Protein AF-A0A2H9M908-F1 (afdb_monomer_lite)

Radius of gyration: 11.43 Å; chains: 1; bounding box: 24×23×30 Å

Foldseek 3Di:
DPLVVLLLLLLVLVVVDDVVSVVVCVPDDPVSNVSNVVSNVVCPDDDPVNSVVSVVVVVVVVVD

Secondary structure (DSSP, 8-state):
--HHHHHHHHHHHHHH-HHHHHHHHTTS-HHHHHHHHHHHHH-----HHHHHHHHHHHHHHH--

pLDDT: mean 90.96, std 7.23, range [54.31, 97.12]

Structure (mmCIF, N/CA/C/O backbone):
data_AF-A0A2H9M908-F1
#
_entry.id   AF-A0A2H9M908-F1
#
loop_
_atom_site.group_PDB
_atom_site.id
_atom_site.type_symbol
_atom_site.label_atom_id
_atom_site.label_alt_id
_atom_site.label_comp_id
_atom_site.label_asym_id
_atom_site.label_entity_id
_atom_site.label_seq_id
_atom_site.pdbx_PDB_ins_code
_atom_site.Cartn_x
_atom_site.Cartn_y
_atom_site.Cartn_z
_atom_site.occupancy
_atom_site.B_iso_or_equiv
_atom_site.auth_seq_id
_atom_site.auth_comp_id
_atom_site.auth_asym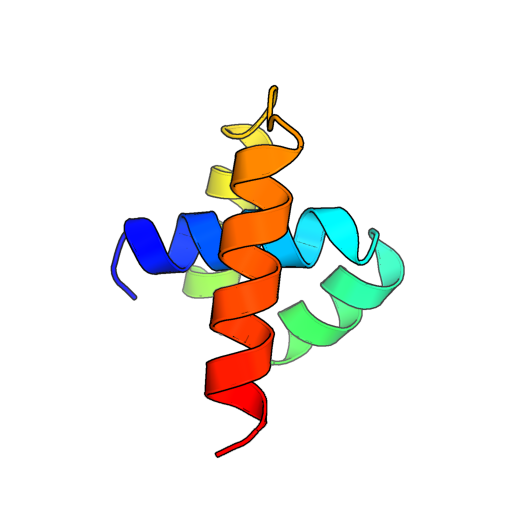_id
_atom_site.auth_atom_id
_atom_site.pdbx_PDB_model_num
ATOM 1 N N . MET A 1 1 ? 11.461 2.752 4.844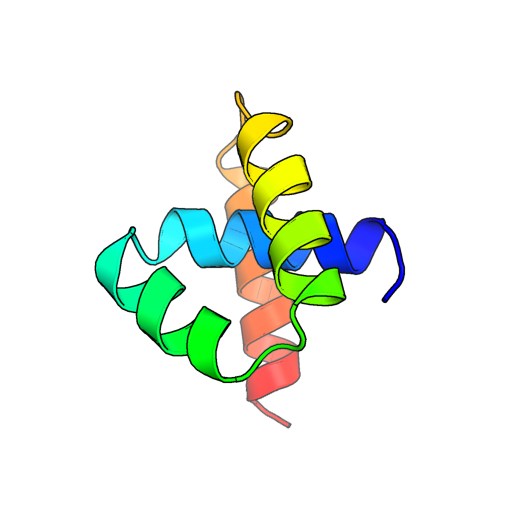 1.00 61.38 1 MET A N 1
ATOM 2 C CA . MET A 1 1 ? 10.540 3.122 3.746 1.00 61.38 1 MET A CA 1
ATOM 3 C C . MET A 1 1 ? 10.727 4.582 3.371 1.00 61.38 1 MET A C 1
ATOM 5 O O . MET A 1 1 ? 10.644 5.426 4.261 1.00 61.38 1 MET A O 1
ATOM 9 N N . SER A 1 2 ? 10.977 4.861 2.091 1.00 85.69 2 SER A N 1
ATOM 10 C CA . SER A 1 2 ? 10.833 6.204 1.514 1.00 85.69 2 SER A CA 1
ATOM 11 C C . SER A 1 2 ? 9.349 6.524 1.298 1.00 85.69 2 SER A C 1
ATOM 13 O O . SER A 1 2 ? 8.542 5.604 1.150 1.00 85.69 2 SER A O 1
ATOM 15 N N . ASP A 1 3 ? 8.985 7.807 1.245 1.00 85.00 3 ASP A N 1
ATOM 16 C CA . ASP A 1 3 ? 7.597 8.228 0.990 1.00 85.00 3 ASP A CA 1
ATOM 17 C C . ASP A 1 3 ? 7.089 7.732 -0.375 1.00 85.00 3 ASP A C 1
ATOM 19 O O . ASP A 1 3 ? 5.930 7.345 -0.512 1.00 85.00 3 ASP A O 1
ATOM 23 N N . ALA A 1 4 ? 7.983 7.636 -1.365 1.00 88.00 4 ALA A N 1
ATOM 24 C CA . ALA A 1 4 ? 7.683 7.024 -2.657 1.00 88.00 4 ALA A CA 1
ATOM 25 C C . ALA A 1 4 ? 7.284 5.544 -2.516 1.00 88.00 4 ALA A C 1
ATOM 27 O O . ALA A 1 4 ? 6.290 5.126 -3.100 1.00 88.00 4 ALA A O 1
ATOM 28 N N . GLY A 1 5 ? 8.009 4.766 -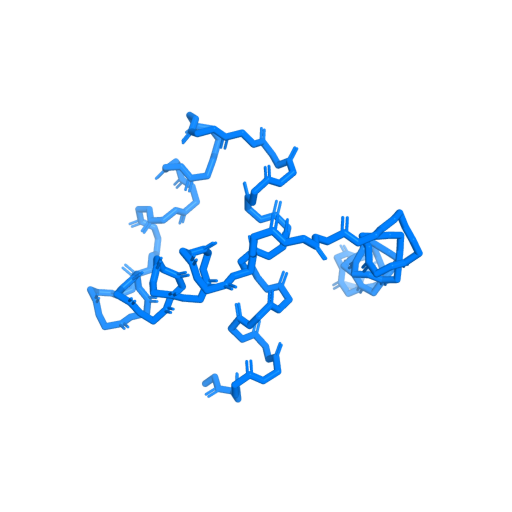1.705 1.00 92.38 5 GLY A N 1
ATOM 29 C CA . GLY A 1 5 ? 7.670 3.366 -1.440 1.00 92.38 5 GLY A CA 1
ATOM 30 C C . GLY A 1 5 ? 6.324 3.217 -0.730 1.00 92.38 5 GLY A C 1
ATOM 31 O O . GLY A 1 5 ? 5.523 2.382 -1.125 1.00 92.38 5 GLY A O 1
ATOM 32 N N . VAL A 1 6 ? 6.031 4.077 0.256 1.00 94.75 6 VAL A N 1
ATOM 33 C CA . VAL A 1 6 ? 4.728 4.085 0.949 1.00 94.75 6 VAL A CA 1
ATOM 34 C C . VAL A 1 6 ? 3.587 4.344 -0.036 1.00 94.75 6 VAL A C 1
ATOM 36 O O . VAL A 1 6 ? 2.588 3.628 -0.007 1.00 94.75 6 VAL A O 1
ATOM 39 N N . ASN A 1 7 ? 3.738 5.329 -0.925 1.00 94.12 7 ASN A N 1
ATOM 40 C CA . ASN A 1 7 ? 2.712 5.652 -1.915 1.00 94.12 7 ASN A CA 1
ATOM 41 C C . ASN A 1 7 ? 2.497 4.504 -2.906 1.00 94.12 7 ASN A C 1
ATOM 43 O O . ASN A 1 7 ? 1.355 4.155 -3.187 1.00 94.12 7 ASN A O 1
ATOM 47 N N . LYS A 1 8 ? 3.571 3.873 -3.390 1.00 93.94 8 LYS A N 1
ATOM 48 C CA . LYS A 1 8 ? 3.484 2.713 -4.290 1.00 93.94 8 LYS A CA 1
ATOM 49 C C . LYS A 1 8 ? 2.806 1.519 -3.612 1.00 93.94 8 LYS A C 1
ATOM 51 O O . LYS A 1 8 ? 1.888 0.938 -4.182 1.00 93.94 8 LYS A O 1
ATOM 56 N N . SER A 1 9 ? 3.169 1.211 -2.364 1.00 94.44 9 SER A N 1
ATOM 57 C CA . SER A 1 9 ? 2.493 0.171 -1.576 1.00 94.44 9 SER A CA 1
ATOM 58 C C . SER A 1 9 ? 1.015 0.490 -1.351 1.00 94.44 9 SER A C 1
ATOM 60 O O . SER A 1 9 ? 0.181 -0.400 -1.464 1.00 94.44 9 SER A O 1
ATOM 62 N N . ALA A 1 10 ? 0.669 1.749 -1.071 1.00 95.06 10 ALA A N 1
ATOM 63 C CA . ALA A 1 10 ? -0.721 2.167 -0.920 1.00 95.06 10 ALA A CA 1
ATOM 64 C C . ALA A 1 10 ? -1.522 1.965 -2.216 1.00 95.06 10 ALA A C 1
ATOM 66 O O . ALA A 1 10 ? -2.613 1.406 -2.156 1.00 95.06 10 ALA A O 1
ATOM 67 N N . ILE A 1 11 ? -0.966 2.338 -3.374 1.00 94.44 11 ILE A N 1
ATOM 68 C CA . ILE A 1 11 ? -1.585 2.110 -4.691 1.00 94.44 11 ILE A CA 1
ATOM 69 C C . ILE A 1 11 ? -1.834 0.615 -4.920 1.00 94.44 11 ILE A C 1
ATOM 71 O O . ILE A 1 11 ? -2.951 0.236 -5.260 1.00 94.44 11 ILE A O 1
ATOM 75 N N . LEU A 1 12 ? -0.825 -0.230 -4.690 1.00 93.44 12 LEU A N 1
ATOM 76 C CA . LEU A 1 12 ? -0.934 -1.679 -4.876 1.00 93.44 12 LEU A CA 1
ATOM 77 C C . LEU A 1 12 ? -1.981 -2.304 -3.943 1.00 93.44 12 LEU A C 1
ATOM 79 O O . LEU A 1 12 ? -2.800 -3.112 -4.354 1.00 93.44 12 LEU A O 1
ATOM 83 N N . LEU A 1 13 ? -2.000 -1.916 -2.673 1.00 93.94 13 LEU A N 1
ATOM 84 C CA . LEU A 1 13 ? -2.971 -2.455 -1.723 1.00 93.94 13 LEU A CA 1
ATOM 85 C C . LEU A 1 13 ? -4.401 -1.988 -2.040 1.00 93.94 13 LEU A C 1
ATOM 87 O O . LEU A 1 13 ? -5.347 -2.754 -1.890 1.00 93.94 13 LEU A O 1
ATOM 91 N N . MET A 1 14 ? -4.573 -0.759 -2.536 1.00 92.19 14 MET A N 1
ATOM 92 C CA . MET A 1 14 ? -5.877 -0.264 -2.989 1.00 92.19 14 MET A CA 1
ATOM 93 C C . MET A 1 14 ? -6.412 -1.024 -4.210 1.00 92.19 14 MET A C 1
ATOM 95 O O . MET A 1 14 ? -7.627 -1.093 -4.383 1.00 92.19 14 MET A O 1
ATOM 99 N N . THR A 1 15 ? -5.539 -1.586 -5.052 1.00 90.06 15 THR A N 1
ATOM 100 C CA . THR A 1 15 ? -5.946 -2.354 -6.240 1.00 90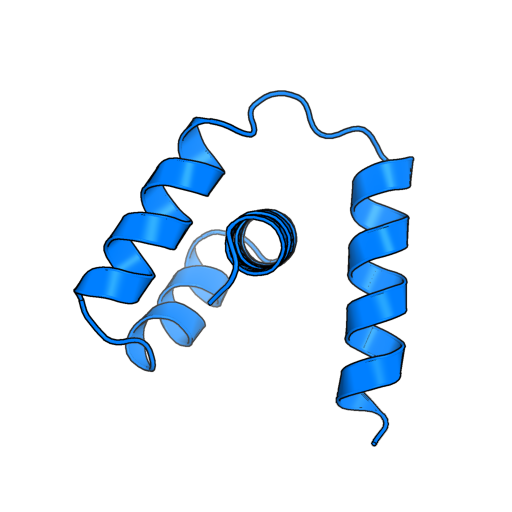.06 15 THR A CA 1
ATOM 101 C C . THR A 1 15 ? -6.268 -3.811 -5.917 1.00 90.06 15 THR A C 1
ATOM 103 O O . THR A 1 15 ? -7.070 -4.410 -6.629 1.00 90.06 15 THR A O 1
ATOM 106 N N . LEU A 1 16 ? -5.691 -4.363 -4.843 1.00 90.69 16 LEU A N 1
ATOM 107 C CA . LEU A 1 16 ? -6.002 -5.707 -4.345 1.00 90.69 16 LEU A CA 1
ATOM 108 C C . LEU A 1 16 ? -7.399 -5.800 -3.720 1.00 90.69 16 LEU A C 1
ATOM 110 O O . LEU A 1 16 ? -8.039 -6.836 -3.838 1.00 90.69 16 LEU A O 1
ATOM 114 N N . GLY A 1 17 ? -7.884 -4.717 -3.108 1.00 89.81 17 GLY A N 1
ATOM 115 C CA . GLY A 1 17 ? -9.142 -4.716 -2.362 1.00 89.81 17 GLY A CA 1
ATOM 116 C C . GLY A 1 17 ? -8.925 -4.815 -0.853 1.00 89.81 17 GLY A C 1
ATOM 117 O O . GLY A 1 17 ? -7.815 -5.024 -0.368 1.00 89.81 17 GLY A O 1
ATOM 118 N N . ALA A 1 18 ? -9.993 -4.575 -0.089 1.00 90.25 18 ALA A N 1
ATOM 119 C CA . ALA A 1 18 ? -9.900 -4.397 1.359 1.00 90.25 18 ALA A CA 1
ATOM 120 C C . ALA A 1 18 ? -9.482 -5.676 2.103 1.00 90.25 18 ALA A C 1
ATOM 122 O O . ALA A 1 18 ? -8.667 -5.595 3.023 1.00 90.25 18 ALA A O 1
ATOM 123 N N . ASP A 1 19 ? -10.016 -6.831 1.706 1.00 94.56 19 ASP A N 1
ATOM 124 C CA . ASP A 1 19 ? -9.784 -8.101 2.399 1.00 94.56 19 ASP A CA 1
ATOM 125 C C . ASP A 1 19 ? -8.345 -8.588 2.170 1.00 94.56 19 ASP A C 1
ATOM 127 O O . ASP A 1 19 ? -7.614 -8.882 3.117 1.00 94.56 19 ASP A O 1
ATOM 131 N N . GLU A 1 20 ? -7.887 -8.569 0.920 1.00 94.81 20 GLU A N 1
ATOM 132 C CA . GLU A 1 20 ? -6.528 -8.942 0.534 1.00 94.81 20 GLU A CA 1
ATOM 133 C C . GLU A 1 20 ? -5.488 -7.981 1.122 1.00 94.81 20 GLU A C 1
ATOM 135 O O . GLU A 1 20 ? -4.457 -8.415 1.644 1.00 94.81 20 GLU A O 1
ATOM 140 N N . ALA A 1 21 ? -5.758 -6.670 1.103 1.00 94.50 21 ALA A N 1
ATOM 141 C CA . ALA A 1 21 ? -4.871 -5.689 1.721 1.00 94.50 21 ALA A CA 1
ATOM 142 C C . ALA A 1 21 ? -4.751 -5.901 3.236 1.00 94.50 21 ALA A C 1
ATOM 144 O O . ALA A 1 21 ? -3.658 -5.751 3.790 1.00 94.50 21 ALA A O 1
ATOM 145 N N . ALA A 1 22 ? -5.844 -6.274 3.908 1.00 94.81 22 ALA A N 1
ATOM 146 C CA . ALA A 1 22 ? -5.830 -6.560 5.337 1.00 94.81 22 ALA A CA 1
ATOM 147 C C . ALA A 1 22 ? -4.947 -7.771 5.670 1.00 94.81 22 ALA A C 1
ATOM 149 O O . ALA A 1 22 ? -4.212 -7.721 6.656 1.00 94.81 22 ALA A O 1
ATOM 150 N N . GLU A 1 23 ? -4.954 -8.823 4.845 1.00 97.12 23 GLU A N 1
ATOM 151 C CA . GLU A 1 23 ? -4.046 -9.965 5.017 1.00 97.12 23 GLU A CA 1
ATOM 152 C C . GLU A 1 23 ? -2.574 -9.556 4.893 1.00 97.12 23 GLU A C 1
ATOM 154 O O . GLU A 1 23 ? -1.755 -9.975 5.710 1.00 97.12 23 GLU A O 1
ATOM 159 N N . VAL A 1 24 ? -2.232 -8.682 3.940 1.00 94.75 24 VAL A N 1
ATOM 160 C CA . VAL A 1 24 ? -0.858 -8.170 3.789 1.00 94.75 24 VAL A CA 1
ATOM 161 C C . VAL A 1 24 ? -0.452 -7.302 4.983 1.00 94.75 24 VAL A C 1
ATOM 163 O O . VAL A 1 24 ? 0.655 -7.436 5.505 1.00 94.75 24 VAL A O 1
ATOM 166 N N . MET A 1 25 ? -1.349 -6.438 5.467 1.00 94.69 25 MET A N 1
ATOM 167 C CA . MET A 1 25 ? -1.063 -5.540 6.591 1.00 94.69 25 MET A CA 1
ATOM 168 C C . MET A 1 25 ? -0.745 -6.271 7.901 1.00 94.69 25 MET A C 1
ATOM 170 O O . MET A 1 25 ? -0.049 -5.703 8.740 1.00 94.69 25 MET A O 1
ATOM 174 N N . LYS A 1 26 ? -1.190 -7.524 8.081 1.00 96.75 26 LYS A N 1
ATOM 175 C CA . LYS A 1 26 ? -0.857 -8.339 9.268 1.00 96.75 26 LYS A CA 1
ATOM 176 C C . LYS A 1 26 ? 0.644 -8.587 9.436 1.00 96.75 26 LYS A C 1
ATOM 178 O O . LYS A 1 26 ? 1.079 -8.879 10.546 1.00 96.75 26 LYS A O 1
ATOM 183 N N . TYR A 1 27 ? 1.418 -8.483 8.357 1.00 96.06 27 TYR A N 1
ATOM 184 C CA . TYR A 1 27 ? 2.864 -8.715 8.358 1.00 96.06 27 TYR A CA 1
ATOM 185 C C . TYR A 1 27 ? 3.691 -7.443 8.586 1.00 96.06 27 TYR A C 1
ATOM 187 O O . TYR A 1 27 ? 4.917 -7.511 8.600 1.00 96.06 27 TYR A O 1
ATOM 195 N N . LEU A 1 28 ? 3.042 -6.290 8.746 1.00 95.50 28 LEU A N 1
ATOM 196 C CA . LEU A 1 28 ? 3.702 -4.996 8.893 1.00 95.50 28 LEU A CA 1
ATOM 197 C C . LEU A 1 28 ? 3.734 -4.545 10.351 1.00 95.50 28 LEU A C 1
ATOM 199 O O . LEU A 1 28 ? 2.835 -4.850 11.139 1.00 95.50 28 LEU A O 1
ATOM 203 N N . GLU A 1 29 ? 4.734 -3.742 10.711 1.00 96.56 29 GLU A N 1
ATOM 204 C CA . GLU A 1 29 ? 4.739 -3.110 12.026 1.00 96.56 29 GLU A CA 1
ATOM 205 C C . GLU A 1 29 ? 3.644 -2.029 12.131 1.00 96.56 29 GLU A C 1
ATOM 207 O O . GLU A 1 29 ? 3.316 -1.371 11.136 1.00 96.56 29 GLU A O 1
ATOM 212 N N . PRO A 1 30 ? 3.119 -1.726 13.339 1.00 95.94 30 PRO A N 1
ATOM 213 C CA . PRO A 1 30 ? 2.055 -0.729 13.521 1.00 95.94 30 PRO A CA 1
ATOM 214 C C . PRO A 1 30 ? 2.352 0.638 12.884 1.00 95.94 30 PRO A C 1
ATOM 216 O O . PRO A 1 30 ? 1.462 1.307 12.357 1.00 95.94 30 PRO A O 1
ATOM 219 N N . LYS A 1 31 ? 3.625 1.053 12.894 1.00 95.56 31 LYS A N 1
ATOM 220 C CA . LYS A 1 31 ? 4.079 2.312 12.291 1.00 95.56 31 LYS A CA 1
ATOM 221 C C . LYS A 1 31 ? 3.996 2.296 10.762 1.00 95.56 31 LYS A C 1
ATOM 223 O O . LYS A 1 31 ? 3.743 3.333 10.153 1.00 95.56 31 LYS A O 1
ATOM 228 N N . GLU A 1 32 ? 4.242 1.153 10.137 1.00 95.50 32 GLU A N 1
ATOM 229 C CA . GLU A 1 32 ? 4.188 0.984 8.684 1.00 95.50 32 GLU A CA 1
ATOM 230 C C . GLU A 1 32 ? 2.741 0.935 8.208 1.00 95.50 32 GLU A C 1
ATOM 232 O O . GLU A 1 32 ? 2.386 1.657 7.274 1.00 95.50 32 GLU A O 1
ATOM 237 N N . VAL A 1 33 ? 1.889 0.204 8.937 1.00 96.38 33 VAL A N 1
ATOM 238 C CA . VAL A 1 33 ? 0.435 0.202 8.729 1.00 96.38 33 VAL A CA 1
ATOM 239 C C . VAL A 1 33 ? -0.106 1.632 8.764 1.00 96.38 33 VAL A C 1
ATOM 241 O O . VAL A 1 33 ? -0.787 2.057 7.836 1.00 96.38 33 VAL A O 1
ATOM 244 N N . GLN A 1 34 ? 0.256 2.425 9.779 1.00 96.25 34 GLN A N 1
ATOM 245 C CA . GLN A 1 34 ? -0.201 3.814 9.884 1.00 96.25 34 GLN A CA 1
ATOM 246 C C . GLN A 1 34 ? 0.222 4.670 8.680 1.00 96.25 34 GLN A C 1
ATOM 248 O O . GLN A 1 34 ? -0.582 5.454 8.167 1.00 96.25 34 GLN A O 1
ATOM 253 N N . LYS A 1 35 ? 1.471 4.535 8.222 1.00 96.44 35 LYS A N 1
ATOM 254 C CA . LYS A 1 35 ? 1.982 5.286 7.066 1.00 96.44 35 LYS A CA 1
ATOM 255 C C . LYS A 1 35 ? 1.216 4.947 5.795 1.00 96.44 35 LYS A C 1
ATOM 257 O O . LYS A 1 35 ? 0.773 5.854 5.096 1.00 96.44 35 LYS A O 1
ATOM 262 N N . ILE A 1 36 ? 1.036 3.657 5.529 1.00 95.50 36 ILE A N 1
ATOM 263 C CA . ILE A 1 36 ? 0.338 3.169 4.340 1.00 95.50 36 ILE A CA 1
ATOM 264 C C . ILE A 1 36 ? -1.130 3.593 4.374 1.00 95.50 36 ILE A C 1
ATOM 266 O O . ILE A 1 36 ? -1.601 4.189 3.411 1.00 95.50 36 ILE A O 1
ATOM 270 N N . SER A 1 37 ? -1.830 3.395 5.494 1.00 93.44 37 SER A N 1
ATOM 271 C CA . SER A 1 37 ? -3.231 3.808 5.640 1.00 93.44 37 SER A CA 1
ATOM 272 C C . SER A 1 37 ? -3.415 5.315 5.449 1.00 93.44 37 SER A C 1
ATOM 274 O O . SER A 1 37 ? -4.383 5.755 4.833 1.00 93.44 37 SER A O 1
ATOM 276 N N . THR A 1 38 ? -2.461 6.126 5.918 1.00 95.00 38 THR A N 1
ATOM 277 C CA . THR A 1 38 ? -2.482 7.582 5.696 1.00 95.00 38 THR A CA 1
ATOM 278 C C . THR A 1 38 ? -2.293 7.922 4.215 1.00 95.00 38 THR A C 1
ATOM 280 O O . THR A 1 38 ? -3.015 8.765 3.682 1.00 95.00 38 THR A O 1
ATOM 283 N N . ALA A 1 39 ? -1.366 7.247 3.530 1.00 94.62 39 ALA A N 1
ATOM 284 C CA . ALA A 1 39 ? -1.139 7.435 2.100 1.00 94.62 39 ALA A CA 1
ATOM 285 C C . ALA A 1 39 ? -2.355 7.016 1.260 1.00 94.62 39 ALA A C 1
ATOM 287 O O . ALA A 1 39 ? -2.764 7.765 0.378 1.00 94.62 39 ALA A O 1
ATOM 288 N N . MET A 1 40 ? -2.999 5.890 1.580 1.00 92.06 40 MET A N 1
ATOM 289 C CA . MET A 1 40 ? -4.225 5.435 0.907 1.00 92.06 40 MET A CA 1
ATOM 290 C C . MET A 1 40 ? -5.329 6.496 0.939 1.00 92.06 40 MET A C 1
ATOM 292 O O . MET A 1 40 ? -5.970 6.769 -0.071 1.00 92.06 40 MET A O 1
ATOM 296 N N . VAL A 1 41 ? -5.529 7.143 2.091 1.00 92.38 41 VAL A N 1
ATOM 297 C CA . VAL A 1 41 ? -6.535 8.206 2.246 1.00 92.38 41 VAL A CA 1
ATOM 298 C C . VAL A 1 41 ? -6.171 9.462 1.444 1.00 92.38 41 VAL A C 1
ATOM 300 O O . VAL A 1 41 ? -7.064 10.158 0.949 1.00 92.38 41 VAL A O 1
ATOM 303 N N . ALA A 1 42 ? -4.877 9.766 1.316 1.00 91.81 42 ALA A N 1
ATOM 304 C CA . ALA A 1 42 ? -4.387 10.904 0.541 1.00 91.81 42 ALA A CA 1
ATOM 305 C C . ALA A 1 42 ? -4.504 10.678 -0.981 1.00 91.81 42 ALA A C 1
ATOM 307 O O . ALA A 1 42 ? -4.773 11.620 -1.730 1.00 91.81 42 ALA A O 1
ATOM 308 N N . LEU A 1 43 ? -4.353 9.435 -1.442 1.00 89.69 43 LEU A N 1
ATOM 309 C CA . LEU A 1 43 ? -4.379 9.039 -2.852 1.00 89.69 43 LEU A CA 1
ATOM 310 C C . LEU A 1 43 ? -5.819 8.828 -3.354 1.00 89.69 43 LEU A C 1
ATOM 312 O O . LEU A 1 43 ? -6.249 7.715 -3.625 1.00 89.69 43 LEU A O 1
ATOM 316 N N . LYS A 1 44 ? -6.599 9.908 -3.489 1.00 74.56 44 LYS A N 1
ATOM 317 C CA . LYS A 1 44 ? -8.015 9.812 -3.908 1.00 74.56 44 LYS A CA 1
ATOM 318 C C . LYS A 1 44 ? -8.251 9.672 -5.414 1.00 74.56 44 LYS A C 1
ATOM 320 O O . LYS A 1 44 ? -9.277 9.132 -5.805 1.00 74.56 44 LYS A O 1
ATOM 325 N N . ASN A 1 45 ? -7.336 10.168 -6.248 1.00 81.94 45 ASN A N 1
ATOM 326 C CA . ASN A 1 45 ? -7.519 10.259 -7.702 1.00 81.94 45 ASN A CA 1
ATOM 327 C C . ASN A 1 45 ? -6.319 9.658 -8.436 1.00 81.94 45 ASN A C 1
ATOM 329 O O . ASN A 1 45 ? -5.510 10.379 -9.018 1.00 81.94 45 ASN A O 1
ATOM 333 N N . LEU A 1 46 ? -6.198 8.335 -8.374 1.00 86.25 46 LEU A N 1
ATOM 334 C CA . LEU A 1 46 ? -5.193 7.596 -9.131 1.00 86.25 46 LEU A CA 1
ATOM 335 C C . LEU A 1 46 ? -5.664 7.431 -10.575 1.00 86.25 46 LEU A C 1
ATOM 337 O O . LEU A 1 46 ? -6.787 6.983 -10.820 1.00 86.25 46 LEU A O 1
ATOM 341 N N . ASN A 1 47 ? -4.818 7.798 -11.535 1.00 89.69 47 ASN A N 1
ATOM 342 C CA . ASN A 1 47 ? -5.087 7.508 -12.939 1.00 89.69 47 ASN A CA 1
ATOM 343 C C . ASN A 1 47 ? -4.594 6.094 -13.309 1.00 89.69 47 ASN A C 1
ATOM 345 O O . ASN A 1 47 ? -3.842 5.459 -12.568 1.00 89.69 47 ASN A O 1
ATOM 349 N N . ARG A 1 48 ? -5.052 5.581 -14.459 1.00 88.88 48 ARG A N 1
ATOM 350 C CA . ARG A 1 48 ? -4.705 4.223 -14.912 1.00 88.88 48 ARG A CA 1
ATOM 351 C C . ARG A 1 48 ? -3.208 4.046 -15.160 1.00 88.88 48 ARG A C 1
ATOM 353 O O . ARG A 1 48 ? -2.697 2.968 -14.881 1.00 88.88 48 ARG A O 1
ATOM 360 N N . ASP A 1 49 ? -2.527 5.085 -15.631 1.00 91.44 49 ASP A N 1
ATOM 361 C CA . ASP A 1 49 ? -1.102 5.026 -15.964 1.00 91.44 49 ASP A CA 1
ATOM 362 C C . ASP A 1 49 ? -0.248 4.863 -14.699 1.00 91.44 49 ASP A C 1
ATOM 364 O O . ASP A 1 49 ? 0.638 4.018 -14.660 1.00 91.44 49 ASP A O 1
ATOM 368 N N . GLN A 1 50 ? -0.582 5.584 -13.624 1.00 88.62 50 GLN A N 1
ATOM 369 C CA . GLN A 1 50 ? 0.066 5.457 -12.313 1.00 88.62 50 GLN A CA 1
ATOM 370 C C . GLN A 1 50 ? -0.113 4.061 -11.718 1.00 88.62 50 GLN A C 1
ATOM 372 O O . GLN A 1 50 ? 0.805 3.513 -11.117 1.00 88.62 50 GLN A O 1
ATOM 377 N N . ILE A 1 51 ? -1.306 3.483 -11.871 1.00 91.06 51 ILE A N 1
ATOM 378 C CA . ILE A 1 51 ? -1.568 2.116 -11.420 1.00 91.06 51 ILE A CA 1
ATOM 379 C C . ILE A 1 51 ? -0.719 1.137 -12.239 1.00 91.06 51 ILE A C 1
ATOM 381 O O . ILE A 1 51 ? -0.041 0.296 -11.657 1.00 91.06 51 ILE A O 1
ATOM 385 N N . ALA A 1 52 ? -0.717 1.267 -13.569 1.00 92.44 52 ALA A N 1
ATOM 386 C CA . ALA A 1 52 ? 0.046 0.395 -14.460 1.00 92.44 52 ALA A CA 1
ATOM 387 C C . ALA A 1 52 ? 1.556 0.441 -14.176 1.00 92.44 52 ALA A C 1
ATOM 389 O O . ALA A 1 52 ? 2.187 -0.609 -14.104 1.00 92.44 52 ALA A O 1
ATOM 390 N N . GLU A 1 53 ? 2.117 1.630 -13.946 1.00 93.00 53 GLU A N 1
ATOM 391 C CA . GLU A 1 53 ? 3.532 1.810 -13.599 1.00 93.00 53 GLU A CA 1
ATOM 392 C C . GLU A 1 53 ? 3.901 1.071 -12.303 1.00 93.00 53 GLU A C 1
ATOM 394 O O . GLU A 1 53 ? 4.896 0.349 -12.257 1.00 93.00 53 GLU A O 1
ATOM 399 N N . VAL A 1 54 ? 3.074 1.199 -11.261 1.00 93.94 54 VAL A N 1
ATOM 400 C CA . VAL A 1 54 ? 3.303 0.522 -9.974 1.00 93.94 54 VAL A CA 1
ATOM 401 C C . VAL A 1 54 ? 3.187 -0.996 -10.103 1.00 9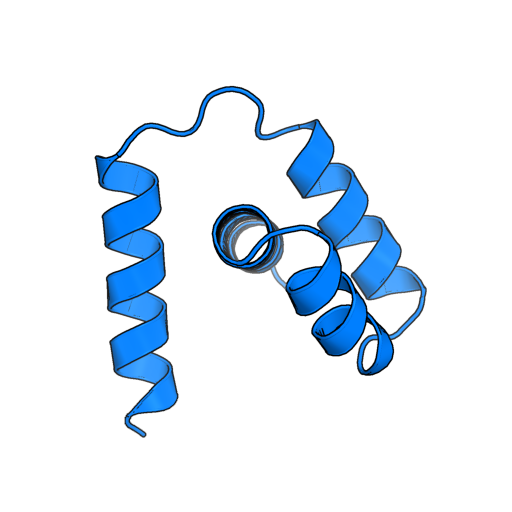3.94 54 VAL A C 1
ATOM 403 O O . VAL A 1 54 ? 3.964 -1.723 -9.486 1.00 93.94 54 VAL A O 1
ATOM 406 N N . PHE A 1 55 ? 2.238 -1.488 -10.902 1.00 91.12 55 PHE A N 1
ATOM 407 C CA . PHE A 1 55 ? 2.098 -2.921 -11.163 1.00 91.12 55 PHE A CA 1
ATOM 408 C C . PHE A 1 55 ? 3.292 -3.493 -11.927 1.00 91.12 55 PHE A C 1
ATOM 410 O O . PHE A 1 55 ? 3.762 -4.571 -11.570 1.00 91.12 55 PHE A O 1
ATOM 417 N N . GLU A 1 56 ? 3.792 -2.782 -12.938 1.00 93.06 56 GLU A N 1
ATOM 418 C CA . GLU A 1 56 ? 4.964 -3.208 -13.706 1.00 93.06 56 GLU A CA 1
ATOM 419 C C . GLU A 1 56 ? 6.203 -3.298 -12.807 1.00 93.06 56 GLU A C 1
ATOM 421 O O . GLU A 1 56 ? 6.898 -4.311 -12.783 1.00 93.06 56 GLU A O 1
ATOM 426 N N . GLU A 1 57 ? 6.440 -2.276 -11.985 1.00 91.88 57 GLU A N 1
ATOM 427 C CA . GLU A 1 57 ? 7.567 -2.258 -11.051 1.00 91.88 57 GLU A CA 1
ATOM 428 C C . GLU A 1 57 ? 7.453 -3.360 -9.980 1.00 91.88 57 GLU A C 1
ATOM 430 O O . GLU A 1 57 ? 8.447 -3.996 -9.611 1.00 91.88 57 GLU A O 1
ATOM 435 N N . PHE A 1 58 ? 6.236 -3.646 -9.506 1.00 91.00 58 PHE A N 1
ATOM 436 C CA . PHE A 1 58 ? 5.996 -4.778 -8.613 1.00 91.00 58 PHE A CA 1
ATOM 437 C C . PHE A 1 58 ? 6.264 -6.117 -9.311 1.00 91.00 58 PHE A C 1
ATOM 439 O O . PHE A 1 58 ? 6.905 -6.987 -8.729 1.00 91.00 58 PHE A O 1
ATOM 446 N N . HIS A 1 59 ? 5.824 -6.287 -10.560 1.00 89.94 59 HIS A N 1
ATOM 447 C CA . HIS A 1 59 ? 6.041 -7.527 -11.301 1.00 89.94 59 HIS A CA 1
ATOM 448 C C . HIS A 1 59 ? 7.530 -7.806 -11.522 1.00 89.94 59 HIS A C 1
ATOM 450 O O . HIS A 1 59 ? 7.971 -8.934 -11.314 1.00 89.94 59 HIS A O 1
ATOM 456 N N . LEU A 1 60 ? 8.301 -6.771 -11.866 1.00 91.81 60 LEU A N 1
ATOM 457 C CA . LEU A 1 60 ? 9.751 -6.863 -12.014 1.00 91.81 60 LEU A CA 1
ATOM 458 C C . LEU A 1 60 ? 10.438 -7.240 -10.697 1.00 91.81 60 LEU A C 1
ATOM 460 O O . LEU A 1 60 ? 11.285 -8.125 -10.692 1.00 91.81 60 LEU A O 1
ATOM 464 N N . 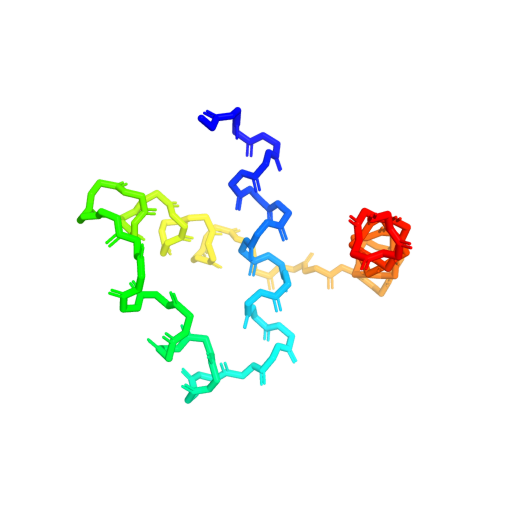SER A 1 61 ? 10.050 -6.617 -9.581 1.00 87.38 61 SER A N 1
ATOM 465 C CA . SER A 1 61 ? 10.668 -6.887 -8.273 1.00 87.38 61 SER A CA 1
ATOM 466 C C . SER A 1 61 ? 10.250 -8.217 -7.637 1.00 87.38 61 SER A C 1
ATOM 468 O O . SER A 1 61 ? 10.997 -8.755 -6.829 1.00 87.38 61 SER A O 1
ATOM 470 N N . ALA A 1 62 ? 9.080 -8.759 -7.985 1.00 86.38 62 ALA A N 1
ATOM 471 C CA . ALA A 1 62 ? 8.622 -10.072 -7.524 1.00 86.38 62 ALA A CA 1
ATOM 472 C C . ALA A 1 62 ? 9.134 -11.245 -8.384 1.00 86.38 62 ALA A C 1
ATOM 474 O O . ALA A 1 62 ? 8.963 -12.401 -7.996 1.00 86.38 62 ALA A O 1
ATOM 475 N N . ALA A 1 63 ? 9.682 -10.963 -9.570 1.00 82.69 63 ALA A N 1
ATOM 476 C CA . ALA A 1 63 ? 10.243 -11.967 -10.474 1.00 82.69 63 ALA A CA 1
ATOM 477 C C . ALA A 1 63 ? 11.708 -12.327 -10.156 1.00 82.69 63 ALA A C 1
ATOM 479 O O . ALA A 1 63 ? 12.214 -13.312 -10.701 1.00 82.69 63 ALA A O 1
ATOM 480 N N . GLU A 1 64 ? 12.369 -11.542 -9.302 1.00 54.31 64 GLU A N 1
ATOM 481 C CA . GLU A 1 64 ? 13.707 -11.799 -8.747 1.00 54.31 64 GLU A CA 1
ATOM 482 C C . GLU A 1 64 ? 13.639 -12.616 -7.446 1.00 54.31 64 GLU A C 1
ATOM 484 O O . GLU A 1 64 ? 14.541 -13.466 -7.251 1.00 54.31 64 GLU A O 1
#

Sequence (64 aa):
MSDAGVNKSAILLMTLGADEAAEVMKYLEPKEVQKISTAMVALKNLNRDQIAEVFEEFHLSAAE